Protein AF-A0A4W3HE67-F1 (afdb_monomer_lite)

Organism: Callorhinchus milii (NCBI:txid7868)

InterPro domains:
  IPR001660 Sterile alpha motif domain [PF00536] (6-45)
  IPR013761 Sterile alpha motif/pointed domain superfamily [G3DSA:1.10.150.50] (1-52)
  IPR013761 Sterile alpha motif/pointed domain superfamily [SSF47769] (5-54)

Structure (mmCIF, N/CA/C/O backbone):
data_AF-A0A4W3HE67-F1
#
_entry.id   AF-A0A4W3HE67-F1
#
loop_
_atom_site.group_PDB
_atom_site.id
_atom_site.type_symbol
_atom_site.label_atom_id
_atom_site.label_alt_id
_atom_site.label_comp_id
_atom_site.label_asym_id
_atom_site.label_entity_id
_atom_site.label_seq_id
_atom_site.pdbx_PDB_ins_code
_atom_site.Cartn_x
_atom_site.Cartn_y
_atom_site.Cartn_z
_atom_site.occupancy
_atom_site.B_iso_or_equiv
_atom_site.auth_seq_id
_atom_site.auth_comp_id
_atom_site.auth_asym_id
_atom_site.auth_atom_id
_atom_site.pdbx_PDB_model_num
ATOM 1 N N . PHE A 1 1 ? -21.254 0.550 2.193 1.00 55.44 1 PHE A N 1
ATOM 2 C CA . PHE A 1 1 ? -21.584 1.284 3.435 1.00 55.44 1 PHE A CA 1
ATOM 3 C C . PHE A 1 1 ? -20.510 2.236 3.991 1.00 55.44 1 PHE A C 1
ATOM 5 O O . PHE A 1 1 ? -20.839 2.999 4.885 1.00 55.44 1 PHE A O 1
ATOM 12 N N . LYS A 1 2 ? -19.271 2.314 3.468 1.00 74.94 2 LYS A N 1
ATOM 13 C CA . LYS A 1 2 ? -18.265 3.306 3.941 1.00 74.94 2 LYS A CA 1
ATOM 14 C C . LYS A 1 2 ? -17.652 4.166 2.827 1.00 74.94 2 LYS A C 1
ATOM 16 O O . LYS A 1 2 ? -16.577 4.730 2.980 1.00 74.94 2 LYS A O 1
ATOM 21 N N . GLN A 1 3 ? -18.352 4.294 1.697 1.00 81.56 3 GLN A N 1
ATOM 22 C CA . GLN A 1 3 ? -17.874 5.044 0.527 1.00 81.56 3 GLN A CA 1
ATOM 23 C C . GLN A 1 3 ? -17.611 6.527 0.846 1.00 81.56 3 GLN A C 1
ATOM 25 O O . GLN A 1 3 ? -16.684 7.113 0.292 1.00 81.56 3 GLN A O 1
ATOM 30 N N . ALA A 1 4 ? -18.385 7.116 1.765 1.00 88.25 4 ALA A N 1
ATOM 31 C CA . ALA A 1 4 ? -18.193 8.491 2.220 1.00 88.25 4 ALA A CA 1
ATOM 32 C C . ALA A 1 4 ? -16.800 8.715 2.833 1.00 88.25 4 ALA A C 1
ATOM 34 O O . ALA A 1 4 ? -16.159 9.700 2.487 1.00 88.25 4 ALA A O 1
ATOM 35 N N . CYS A 1 5 ? -16.289 7.773 3.637 1.00 89.31 5 CYS A N 1
ATOM 36 C CA . C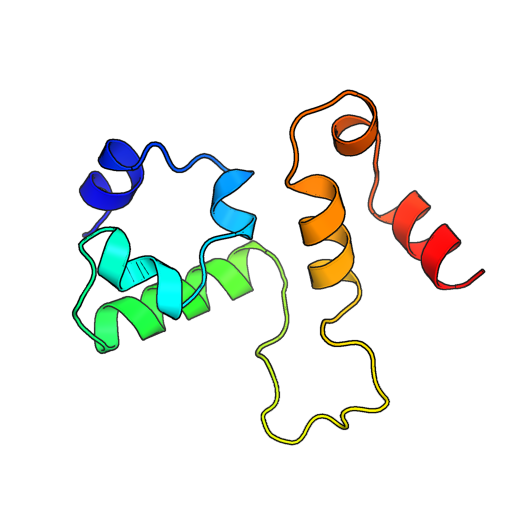YS A 1 5 ? -14.955 7.859 4.245 1.00 89.31 5 CYS A CA 1
ATOM 37 C 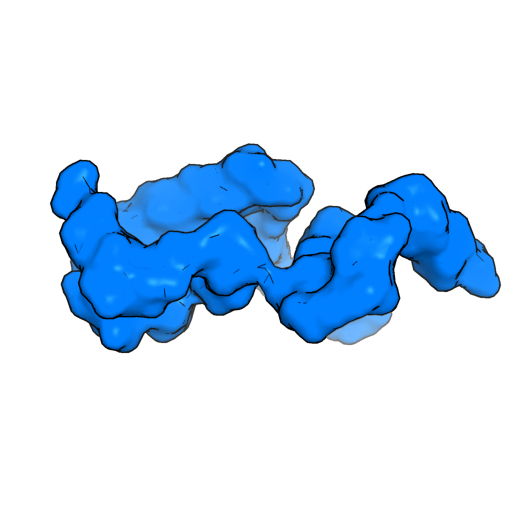C . CYS A 1 5 ? -13.845 7.882 3.182 1.00 89.31 5 CYS A C 1
ATOM 39 O O . CYS A 1 5 ? -12.905 8.664 3.270 1.00 89.31 5 CYS A O 1
ATOM 41 N N . PHE A 1 6 ? -13.960 7.062 2.135 1.00 90.06 6 PHE A N 1
ATOM 42 C CA . PHE A 1 6 ? -12.982 7.053 1.041 1.00 90.06 6 PHE A CA 1
ATOM 43 C C . PHE A 1 6 ? -13.036 8.338 0.206 1.00 90.06 6 PHE A C 1
ATOM 45 O O . PHE A 1 6 ? -11.996 8.862 -0.197 1.00 90.06 6 PHE A O 1
ATOM 52 N N . LYS A 1 7 ? -14.244 8.868 -0.029 1.00 90.62 7 LYS A N 1
ATOM 53 C CA . LYS A 1 7 ? -14.450 10.130 -0.751 1.00 90.62 7 LYS A CA 1
ATOM 54 C C . LYS A 1 7 ? -13.914 11.327 0.040 1.00 90.62 7 LYS A C 1
ATOM 56 O O . LYS A 1 7 ? -13.174 12.126 -0.530 1.00 90.62 7 LYS A O 1
ATOM 61 N N . SER A 1 8 ? -14.214 11.427 1.338 1.00 93.06 8 SER A N 1
ATOM 62 C CA . SER A 1 8 ? -13.737 12.521 2.197 1.00 93.06 8 SER A CA 1
ATOM 63 C C . SER A 1 8 ? -12.211 12.531 2.327 1.00 93.06 8 SER A C 1
ATOM 65 O O . SER A 1 8 ? -11.597 13.590 2.242 1.00 93.06 8 SER A O 1
ATOM 67 N N . ASN A 1 9 ? -11.583 11.352 2.404 1.00 90.94 9 ASN A N 1
ATOM 68 C CA . ASN A 1 9 ? -10.124 11.196 2.443 1.00 90.94 9 ASN A CA 1
ATOM 69 C C . ASN A 1 9 ? -9.450 11.260 1.054 1.00 90.94 9 ASN A C 1
ATOM 71 O O . ASN A 1 9 ? -8.240 11.053 0.930 1.00 90.94 9 ASN A O 1
ATOM 75 N N . ARG A 1 10 ? -10.210 11.563 -0.012 1.00 91.31 10 ARG A N 1
ATOM 76 C CA . ARG A 1 10 ? -9.717 11.696 -1.396 1.00 91.31 10 ARG A CA 1
ATOM 77 C C . ARG A 1 10 ? -8.883 10.487 -1.842 1.00 91.31 10 ARG A C 1
ATOM 79 O O . ARG A 1 10 ? -7.811 10.655 -2.440 1.00 91.31 10 ARG A O 1
ATOM 86 N N . ILE A 1 11 ? -9.350 9.279 -1.521 1.00 91.94 11 ILE A N 1
ATOM 87 C CA . ILE A 1 11 ? -8.708 8.026 -1.927 1.00 91.94 11 ILE A CA 1
ATOM 88 C C . ILE A 1 11 ? -9.046 7.756 -3.396 1.00 91.94 11 ILE A C 1
ATOM 90 O O . ILE A 1 11 ? -10.199 7.536 -3.756 1.00 91.94 11 ILE A O 1
ATOM 94 N N . ASN A 1 12 ? -8.024 7.789 -4.249 1.00 90.06 12 ASN A N 1
ATOM 95 C CA . ASN A 1 12 ? -8.103 7.406 -5.658 1.00 90.06 12 ASN A CA 1
ATOM 96 C C . ASN A 1 12 ? -7.502 6.001 -5.863 1.00 90.06 12 ASN A C 1
ATOM 98 O O . ASN A 1 12 ? -6.944 5.423 -4.932 1.00 90.06 12 ASN A O 1
ATOM 102 N N . GLY A 1 13 ? -7.573 5.456 -7.082 1.00 88.75 13 GLY A N 1
ATOM 103 C CA . GLY A 1 13 ? -7.058 4.108 -7.369 1.00 88.75 13 GLY A CA 1
ATOM 104 C C . GLY A 1 13 ? -5.573 3.916 -7.030 1.00 88.75 13 GLY A C 1
ATOM 105 O O . GLY A 1 13 ? -5.188 2.854 -6.558 1.00 88.75 13 GLY A O 1
ATOM 106 N N . ARG A 1 14 ? -4.746 4.962 -7.180 1.00 90.31 14 ARG A N 1
ATOM 107 C CA . ARG A 1 14 ? -3.326 4.923 -6.787 1.00 90.31 14 ARG A CA 1
ATOM 108 C C . ARG A 1 14 ? -3.150 4.938 -5.270 1.00 90.31 14 ARG A C 1
ATOM 110 O O . ARG A 1 14 ? -2.409 4.133 -4.730 1.00 90.31 14 ARG A O 1
ATOM 117 N N . LYS A 1 15 ? -3.869 5.815 -4.568 1.00 90.88 15 LYS A N 1
ATOM 118 C CA . LYS A 1 15 ? -3.848 5.904 -3.103 1.00 90.88 15 LYS A CA 1
ATOM 119 C C . LYS A 1 15 ? -4.384 4.644 -2.440 1.00 90.88 15 LYS A C 1
ATOM 121 O O . LYS A 1 15 ? -3.935 4.316 -1.350 1.00 90.88 15 LYS A O 1
ATOM 126 N N . LEU A 1 16 ? -5.296 3.932 -3.105 1.00 92.19 16 LEU A N 1
ATOM 127 C CA . LEU A 1 16 ? -5.824 2.663 -2.618 1.00 92.19 16 LEU A CA 1
ATOM 128 C C . LEU A 1 16 ? -4.703 1.644 -2.367 1.00 92.19 16 LEU A C 1
ATOM 130 O O . LEU A 1 16 ? -4.821 0.854 -1.440 1.00 92.19 16 LEU A O 1
ATOM 134 N N . ILE A 1 17 ? -3.607 1.692 -3.137 1.00 91.44 17 ILE A N 1
ATOM 135 C CA . ILE A 1 17 ? -2.443 0.801 -2.979 1.00 91.44 17 ILE A CA 1
ATOM 136 C C . ILE A 1 17 ? -1.808 0.942 -1.587 1.00 91.44 17 ILE A C 1
ATOM 138 O O . ILE A 1 17 ? -1.291 -0.026 -1.030 1.00 91.44 17 ILE A O 1
ATOM 142 N N . TYR A 1 18 ? -1.873 2.141 -1.006 1.00 89.31 18 TYR A N 1
ATOM 143 C CA . TYR A 1 18 ? -1.310 2.443 0.308 1.00 89.31 18 TYR A CA 1
ATOM 144 C C . TYR A 1 18 ? -2.290 2.192 1.460 1.00 89.31 18 TYR A C 1
ATOM 146 O O . TYR A 1 18 ? -1.906 2.316 2.622 1.00 89.31 18 TYR A O 1
ATOM 154 N N . VAL A 1 19 ? -3.547 1.839 1.170 1.00 91.25 19 VAL A N 1
ATOM 155 C CA . VAL A 1 19 ? -4.550 1.575 2.204 1.00 91.25 19 VAL A CA 1
ATOM 156 C C . VAL A 1 19 ? -4.289 0.206 2.831 1.00 91.25 19 VAL A C 1
ATOM 158 O O . VAL A 1 19 ? -4.522 -0.840 2.230 1.00 91.25 19 VAL A O 1
ATOM 161 N N . THR A 1 20 ? -3.827 0.220 4.076 1.00 89.62 20 THR A N 1
ATOM 162 C CA . THR A 1 20 ? -3.614 -0.962 4.922 1.00 89.62 20 THR A CA 1
ATOM 163 C C . THR A 1 20 ? -4.625 -1.013 6.068 1.00 89.62 20 THR A C 1
ATOM 165 O O . THR A 1 20 ? -5.309 -0.024 6.348 1.00 89.62 20 THR A O 1
ATOM 168 N N . ALA A 1 21 ? -4.689 -2.147 6.777 1.00 90.62 21 ALA A N 1
ATOM 169 C CA . ALA A 1 21 ? -5.526 -2.300 7.972 1.00 90.62 21 ALA A CA 1
ATOM 170 C C . ALA A 1 21 ? -5.284 -1.180 9.000 1.00 90.62 21 ALA A C 1
ATOM 172 O O . ALA A 1 21 ? -6.233 -0.635 9.552 1.00 90.62 21 ALA A O 1
ATOM 173 N N . SER A 1 22 ? -4.024 -0.781 9.179 1.00 90.69 22 SER A N 1
ATOM 174 C CA . SER A 1 22 ? -3.603 0.259 10.122 1.00 90.69 22 SER A CA 1
ATOM 175 C C . SER A 1 22 ? -3.999 1.674 9.688 1.00 90.69 22 SER A C 1
ATOM 177 O O . SER A 1 22 ? -4.135 2.559 10.522 1.00 90.69 22 SER A O 1
ATOM 179 N N . SER A 1 23 ? -4.192 1.905 8.385 1.00 91.69 23 SER A N 1
ATOM 180 C CA . SER A 1 23 ? -4.585 3.219 7.852 1.00 91.69 23 SER A CA 1
ATOM 181 C C . SER A 1 23 ? -6.093 3.491 7.939 1.00 91.69 23 SER A C 1
ATOM 183 O O . SER A 1 23 ? -6.517 4.643 7.895 1.00 91.69 23 SER A O 1
ATOM 185 N N . LEU A 1 24 ? -6.915 2.443 8.065 1.00 93.06 24 LEU A N 1
ATOM 186 C CA . LEU A 1 24 ? -8.378 2.544 8.063 1.00 93.06 24 LEU A CA 1
ATOM 187 C C . LEU A 1 24 ? -8.953 3.287 9.286 1.00 93.06 24 LEU A C 1
ATOM 189 O O . LEU A 1 24 ? -9.826 4.136 9.075 1.00 93.06 24 LEU A O 1
ATOM 193 N N . PRO A 1 25 ? -8.449 3.078 10.520 1.00 94.12 25 PRO A N 1
ATOM 194 C CA . PRO A 1 25 ? -8.863 3.862 11.685 1.00 94.12 25 PRO A CA 1
ATOM 195 C C . PRO A 1 25 ? -8.652 5.365 11.501 1.00 94.12 25 PRO A C 1
ATOM 197 O O . PRO A 1 25 ? -9.552 6.146 11.798 1.00 94.12 25 PRO A O 1
ATOM 200 N N . ASN A 1 26 ? -7.527 5.764 10.898 1.00 91.19 26 ASN A N 1
ATOM 201 C CA . ASN A 1 26 ? -7.217 7.171 10.622 1.00 91.19 26 ASN A CA 1
ATOM 202 C C . ASN A 1 26 ? -8.188 7.806 9.609 1.00 91.19 26 ASN A C 1
ATOM 204 O O . ASN A 1 26 ? -8.345 9.021 9.585 1.00 91.19 26 ASN A O 1
ATOM 208 N N . MET A 1 27 ? -8.867 6.995 8.790 1.00 90.94 27 MET A N 1
ATOM 209 C CA . MET A 1 27 ? -9.907 7.440 7.854 1.00 90.94 27 MET A CA 1
ATOM 210 C C . MET A 1 27 ? -11.325 7.406 8.457 1.00 90.94 27 MET A C 1
ATOM 212 O O . MET A 1 27 ? -12.299 7.665 7.745 1.00 90.94 27 MET A O 1
ATOM 216 N N . GLY A 1 28 ? -11.461 7.069 9.746 1.00 90.44 28 GLY A N 1
ATOM 217 C CA . GLY A 1 28 ? -12.742 6.970 10.454 1.00 90.44 28 GLY A CA 1
ATOM 218 C C . GLY A 1 28 ? -13.412 5.593 10.376 1.00 90.44 28 GLY A C 1
ATOM 219 O O . GLY A 1 28 ? -14.602 5.469 10.667 1.00 90.44 28 GLY A O 1
ATOM 220 N N . ILE A 1 29 ? -12.683 4.549 9.966 1.00 92.38 29 ILE A N 1
ATOM 221 C CA . ILE A 1 29 ? -13.165 3.160 9.973 1.00 92.38 29 ILE A CA 1
ATOM 222 C C . ILE A 1 29 ? -12.502 2.433 11.145 1.00 92.38 29 ILE A C 1
ATOM 224 O O . ILE A 1 29 ? -11.398 1.915 11.020 1.00 92.38 29 ILE A O 1
ATOM 228 N N . THR A 1 30 ? -13.185 2.415 12.286 1.00 93.31 30 THR A N 1
ATOM 229 C CA . THR A 1 30 ? -12.676 1.863 13.555 1.00 93.31 30 THR A CA 1
ATOM 230 C C . THR A 1 30 ? -13.171 0.448 13.856 1.00 93.31 30 THR A C 1
ATOM 232 O O . THR A 1 30 ? -12.538 -0.279 14.613 1.00 93.31 30 THR A O 1
ATOM 235 N N . ASP A 1 31 ? -14.288 0.038 13.255 1.00 94.56 31 ASP A N 1
ATOM 236 C CA . ASP A 1 31 ? -14.868 -1.291 13.447 1.00 94.56 31 ASP A CA 1
ATOM 237 C C . ASP A 1 31 ? -13.983 -2.380 12.821 1.00 94.56 31 ASP A C 1
ATOM 239 O O . ASP A 1 31 ? -13.703 -2.375 11.616 1.00 94.56 31 ASP A O 1
ATOM 243 N N . PHE A 1 32 ? -13.585 -3.344 13.646 1.00 92.69 32 PHE A N 1
ATOM 244 C CA . PHE A 1 32 ? -12.708 -4.440 13.256 1.00 92.69 32 PHE A CA 1
ATOM 245 C C . PHE A 1 32 ? -13.276 -5.329 12.139 1.00 92.69 32 PHE A C 1
ATOM 247 O O . PHE A 1 32 ? -12.530 -5.739 11.245 1.00 92.69 32 PHE A O 1
ATOM 254 N N . GLN A 1 33 ? -14.581 -5.610 12.140 1.00 94.88 33 GLN A N 1
ATOM 255 C CA . GLN A 1 33 ? -15.215 -6.419 11.095 1.00 94.88 33 GLN A CA 1
ATOM 256 C C . GLN A 1 33 ? -15.223 -5.670 9.766 1.00 94.88 33 GLN A C 1
ATOM 258 O O . GLN A 1 33 ? -14.895 -6.242 8.723 1.00 94.88 33 GLN A O 1
ATOM 263 N N . HIS A 1 34 ? -15.494 -4.363 9.795 1.00 92.81 34 HIS A N 1
ATOM 264 C CA . HIS A 1 34 ? -15.375 -3.535 8.598 1.00 92.81 34 HIS A CA 1
ATOM 265 C C . HIS A 1 34 ? -13.936 -3.506 8.069 1.00 92.81 34 HIS A C 1
ATOM 267 O O . HIS A 1 34 ? -13.735 -3.642 6.861 1.00 92.81 34 HIS A O 1
ATOM 273 N N . ILE A 1 35 ? -12.935 -3.382 8.947 1.00 93.62 35 ILE A N 1
ATOM 274 C CA . ILE A 1 35 ? -11.516 -3.409 8.562 1.00 93.62 35 ILE A CA 1
ATOM 275 C C . ILE A 1 35 ? -11.166 -4.733 7.873 1.00 93.62 35 ILE A C 1
ATOM 277 O O . ILE A 1 35 ? -10.560 -4.718 6.798 1.00 93.62 35 ILE A O 1
ATOM 281 N N . LYS A 1 36 ? -11.587 -5.876 8.428 1.00 93.38 36 LYS A N 1
ATOM 282 C CA . LYS A 1 36 ? -11.368 -7.198 7.821 1.00 93.38 36 LYS A CA 1
ATOM 283 C C . LYS A 1 36 ? -11.978 -7.306 6.425 1.00 93.38 36 LYS A C 1
ATOM 285 O O . LYS A 1 36 ? -11.277 -7.652 5.478 1.00 93.38 36 LYS A O 1
ATOM 290 N N . VAL A 1 37 ? -13.258 -6.963 6.281 1.00 94.38 37 VAL A N 1
ATOM 291 C CA . VAL A 1 37 ? -13.972 -7.079 4.998 1.00 94.38 37 VAL A CA 1
ATOM 292 C C . VAL A 1 37 ? -13.354 -6.165 3.940 1.00 94.38 37 VAL A C 1
ATOM 294 O O . VAL A 1 37 ? -13.126 -6.586 2.806 1.00 94.38 37 VAL A O 1
ATOM 297 N N . ILE A 1 38 ? -13.036 -4.921 4.305 1.00 92.94 38 ILE A N 1
ATOM 298 C CA . ILE A 1 38 ? -12.460 -3.942 3.377 1.00 92.94 38 ILE A CA 1
ATOM 299 C C . ILE A 1 38 ? -11.055 -4.360 2.946 1.00 92.94 38 ILE A C 1
ATOM 301 O O . ILE A 1 38 ? -10.751 -4.339 1.755 1.00 92.94 38 ILE A O 1
ATOM 305 N N . THR A 1 39 ? -10.197 -4.763 3.884 1.00 92.19 39 THR A N 1
ATOM 306 C CA . THR A 1 39 ? -8.825 -5.177 3.550 1.00 92.19 39 THR A CA 1
ATOM 307 C C . THR A 1 39 ? -8.802 -6.438 2.689 1.00 92.19 39 THR A C 1
ATOM 309 O O . THR A 1 39 ? -8.046 -6.484 1.720 1.00 92.19 39 THR A O 1
ATOM 312 N N . ALA A 1 40 ? -9.676 -7.413 2.957 1.00 92.19 40 ALA A N 1
ATOM 313 C CA . ALA A 1 40 ? -9.838 -8.595 2.112 1.00 92.19 40 ALA A CA 1
ATOM 314 C C . ALA A 1 40 ? -10.307 -8.232 0.690 1.00 92.19 40 ALA A C 1
ATOM 316 O O . ALA A 1 40 ? -9.747 -8.719 -0.294 1.00 92.19 40 ALA A O 1
ATOM 317 N N . ALA A 1 41 ? -11.281 -7.324 0.563 1.00 92.88 41 ALA A N 1
ATOM 318 C CA . ALA A 1 41 ? -11.765 -6.854 -0.734 1.00 92.88 41 ALA A CA 1
ATOM 319 C C . ALA A 1 41 ? -10.678 -6.117 -1.538 1.00 92.88 41 ALA A C 1
ATOM 321 O O . ALA A 1 41 ? -10.547 -6.350 -2.739 1.00 92.88 41 ALA A O 1
ATOM 322 N N . ILE A 1 42 ? -9.869 -5.272 -0.886 1.00 92.25 42 ILE A N 1
ATOM 323 C CA . ILE A 1 42 ? -8.749 -4.562 -1.528 1.00 92.25 42 ILE A CA 1
ATOM 324 C C . ILE A 1 42 ? -7.700 -5.554 -2.043 1.00 92.25 42 ILE A C 1
ATOM 326 O O . ILE A 1 42 ? -7.272 -5.439 -3.190 1.00 92.25 42 ILE A O 1
ATOM 330 N N . ARG A 1 43 ? -7.323 -6.557 -1.238 1.00 91.25 43 ARG A N 1
ATOM 331 C CA . ARG A 1 43 ? -6.369 -7.600 -1.658 1.00 91.25 43 ARG A CA 1
ATOM 332 C C . ARG A 1 43 ? -6.878 -8.380 -2.865 1.00 91.25 43 ARG A C 1
ATOM 334 O O . ARG A 1 43 ? -6.136 -8.547 -3.829 1.00 91.25 43 ARG A O 1
ATOM 341 N N . LYS A 1 44 ? -8.156 -8.778 -2.846 1.00 92.75 44 LYS A N 1
ATOM 342 C CA . LYS A 1 44 ? -8.804 -9.467 -3.970 1.00 92.75 44 LYS A CA 1
ATOM 343 C C . LYS A 1 44 ? -8.809 -8.606 -5.236 1.00 92.75 44 LYS A C 1
ATOM 345 O O . LYS A 1 44 ? -8.489 -9.108 -6.305 1.00 92.75 44 LYS A O 1
ATOM 350 N N . LEU A 1 45 ? -9.124 -7.315 -5.116 1.00 92.56 45 LEU A N 1
ATOM 351 C CA . LEU A 1 45 ? -9.135 -6.381 -6.246 1.00 92.56 45 LEU A CA 1
ATOM 352 C C . LEU A 1 45 ? -7.738 -6.180 -6.852 1.00 92.56 45 LEU A C 1
ATOM 354 O O . LEU A 1 45 ? -7.597 -6.100 -8.067 1.00 92.56 45 LEU A O 1
ATOM 358 N N . MET A 1 46 ? -6.708 -6.094 -6.012 1.00 89.44 46 MET A N 1
ATOM 359 C CA . MET A 1 46 ? -5.325 -5.872 -6.446 1.00 89.44 46 MET A CA 1
ATOM 360 C C . MET A 1 46 ? -4.571 -7.158 -6.789 1.00 89.44 46 MET A C 1
ATOM 362 O O . MET A 1 46 ? -3.414 -7.086 -7.192 1.00 89.44 46 MET A O 1
ATOM 366 N N . THR A 1 47 ? -5.212 -8.322 -6.645 1.00 90.00 47 THR A N 1
ATOM 367 C CA . THR A 1 47 ? -4.585 -9.638 -6.848 1.00 90.00 47 THR A CA 1
ATOM 368 C C . THR A 1 47 ? -3.306 -9.794 -6.007 1.00 90.00 47 THR A C 1
ATOM 370 O O . THR A 1 47 ? -2.280 -10.279 -6.476 1.00 90.00 47 THR A O 1
ATOM 373 N N . ILE A 1 48 ? -3.351 -9.324 -4.754 1.00 88.56 48 I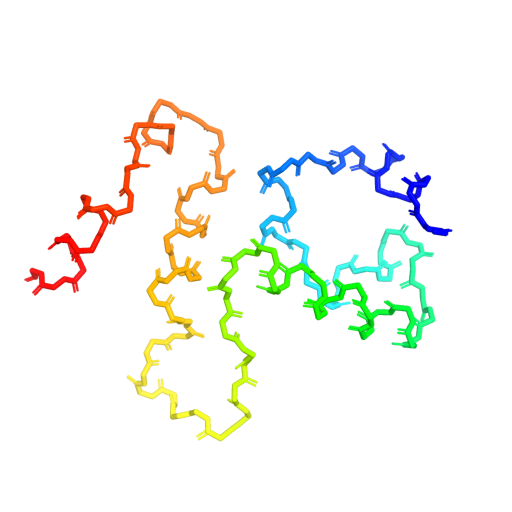LE A N 1
ATOM 374 C CA . ILE A 1 48 ? -2.254 -9.459 -3.784 1.00 88.56 48 ILE A CA 1
ATOM 375 C C . ILE A 1 48 ? -2.592 -10.608 -2.836 1.00 88.56 48 ILE A C 1
ATOM 377 O O . ILE A 1 48 ? -3.714 -10.682 -2.328 1.00 88.56 48 ILE A O 1
ATOM 381 N N . THR A 1 49 ? -1.617 -11.466 -2.557 1.00 85.94 49 THR A N 1
ATOM 382 C CA . THR A 1 49 ? -1.767 -12.547 -1.580 1.00 85.94 49 THR A CA 1
ATOM 383 C C . THR A 1 49 ? -1.902 -11.996 -0.164 1.00 85.94 49 THR A C 1
ATOM 385 O O . THR A 1 49 ? -1.387 -10.929 0.185 1.00 85.94 49 THR A O 1
ATOM 388 N N . GLU A 1 50 ? -2.609 -12.732 0.683 1.00 84.06 50 GLU A N 1
ATOM 389 C CA . GLU A 1 50 ? -2.660 -12.423 2.103 1.00 84.06 50 GLU A CA 1
ATOM 390 C C . GLU A 1 50 ? -1.269 -12.578 2.748 1.00 84.06 50 GLU A C 1
ATOM 392 O O . GLU A 1 50 ? -0.582 -13.568 2.481 1.00 84.06 50 GLU A O 1
ATOM 397 N N . PRO A 1 51 ? -0.818 -11.616 3.577 1.00 80.12 51 PRO A N 1
ATOM 398 C CA . PRO A 1 51 ? 0.443 -11.753 4.293 1.00 80.12 51 PRO A CA 1
ATOM 399 C C . PRO A 1 51 ? 0.423 -12.98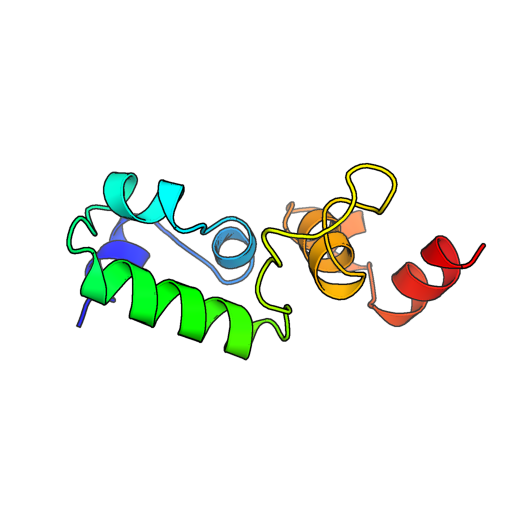6 5.200 1.00 80.12 51 PRO A C 1
ATOM 401 O O . PRO A 1 51 ? -0.444 -13.128 6.058 1.00 80.12 51 PRO A O 1
ATOM 404 N N . GLN A 1 52 ? 1.411 -13.859 5.026 1.00 82.62 52 GLN A N 1
ATOM 405 C CA . GLN A 1 52 ? 1.603 -15.039 5.861 1.00 82.62 52 GLN A CA 1
ATOM 406 C C . GLN A 1 52 ? 2.418 -14.664 7.102 1.00 82.62 52 GLN A C 1
ATOM 408 O O . GLN A 1 52 ? 3.563 -14.229 6.981 1.00 82.62 52 GLN A O 1
ATOM 413 N N . TRP A 1 53 ? 1.861 -14.876 8.297 1.00 81.31 53 TRP A N 1
ATOM 414 C CA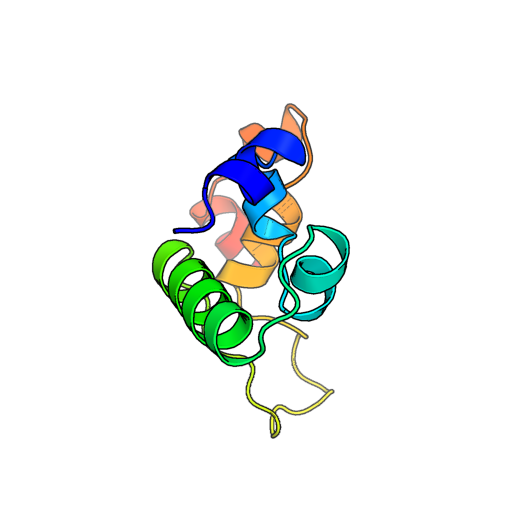 . TRP A 1 53 ? 2.562 -14.599 9.563 1.00 81.31 53 TRP A CA 1
ATOM 415 C C . TRP A 1 53 ? 3.821 -15.452 9.763 1.00 81.31 53 TRP A C 1
ATOM 417 O O . TRP A 1 53 ? 4.717 -15.054 10.497 1.00 81.31 53 TRP A O 1
ATOM 427 N N . CYS A 1 54 ? 3.906 -16.598 9.086 1.00 86.62 54 CYS A N 1
ATOM 428 C CA . CYS A 1 54 ? 5.039 -17.520 9.151 1.00 86.62 54 CYS A CA 1
ATOM 429 C C . CYS A 1 54 ? 6.072 -17.303 8.028 1.00 86.62 54 CYS A C 1
ATOM 431 O O . CYS A 1 54 ? 6.927 -18.160 7.812 1.00 86.62 54 CYS A O 1
ATOM 433 N N . ARG A 1 55 ? 5.990 -16.201 7.265 1.00 84.25 55 ARG A N 1
ATOM 434 C CA . ARG A 1 55 ? 6.946 -15.916 6.185 1.00 84.25 55 ARG A CA 1
ATOM 435 C C . ARG A 1 55 ? 8.324 -15.593 6.768 1.00 84.25 55 ARG A C 1
ATOM 437 O O . ARG A 1 55 ? 8.439 -14.770 7.670 1.00 84.25 55 ARG A O 1
ATOM 444 N N . SER A 1 56 ? 9.371 -16.212 6.220 1.00 88.69 56 SER A N 1
ATOM 445 C CA . SER A 1 56 ? 10.751 -15.931 6.630 1.00 88.69 56 SER A CA 1
ATOM 446 C C . SER A 1 56 ? 11.140 -14.477 6.352 1.00 88.69 56 SER A C 1
ATOM 448 O O . SER A 1 56 ? 10.853 -13.951 5.275 1.00 88.69 56 SER A O 1
ATOM 450 N N . ILE A 1 57 ? 11.880 -13.867 7.282 1.00 86.81 57 ILE A N 1
ATOM 451 C CA . ILE A 1 57 ? 12.462 -12.524 7.128 1.00 86.81 57 ILE A CA 1
ATOM 452 C C . ILE A 1 57 ? 13.546 -12.455 6.043 1.00 86.81 57 ILE A C 1
ATOM 454 O O . ILE A 1 57 ? 13.877 -11.368 5.584 1.00 86.81 57 ILE A O 1
ATOM 458 N N . SER A 1 58 ? 14.102 -13.602 5.632 1.00 90.50 58 SER A N 1
ATOM 459 C CA . SER A 1 58 ? 15.072 -13.673 4.531 1.00 90.50 58 SER A CA 1
ATOM 460 C C . SER A 1 58 ? 14.423 -13.503 3.157 1.00 90.50 58 SER A C 1
ATOM 462 O O . SER A 1 58 ? 15.106 -13.192 2.182 1.00 90.50 58 SER A O 1
ATOM 464 N N . LEU A 1 59 ? 13.107 -13.712 3.061 1.00 88.25 59 LEU A N 1
ATOM 465 C CA . LEU A 1 59 ? 12.354 -13.477 1.838 1.00 88.25 59 LEU A CA 1
ATOM 466 C C . LEU A 1 59 ? 11.982 -12.001 1.725 1.00 88.25 59 LEU A C 1
ATOM 468 O O . LEU A 1 59 ? 11.887 -11.267 2.706 1.00 88.25 59 LEU A O 1
ATOM 472 N N . ARG A 1 60 ? 11.683 -11.573 0.498 1.00 87.31 60 ARG A N 1
ATOM 473 C CA . ARG A 1 60 ? 11.154 -10.229 0.245 1.00 87.31 60 ARG A CA 1
ATOM 474 C C . ARG A 1 60 ? 9.865 -10.006 1.038 1.00 87.31 60 ARG A C 1
ATOM 476 O O . ARG A 1 60 ? 9.043 -10.923 1.158 1.00 87.31 60 ARG A O 1
ATOM 483 N N . HIS A 1 61 ? 9.667 -8.773 1.509 1.00 86.00 61 HIS A N 1
ATOM 484 C CA . HIS A 1 61 ? 8.565 -8.392 2.404 1.00 86.00 61 HIS A CA 1
ATOM 485 C C . HIS A 1 61 ? 7.174 -8.502 1.764 1.00 86.00 61 HIS A C 1
ATOM 487 O O . HIS A 1 61 ? 6.180 -8.583 2.482 1.00 86.00 61 HIS A O 1
ATOM 493 N N . ARG A 1 62 ? 7.086 -8.513 0.428 1.00 86.38 62 ARG A N 1
ATOM 494 C CA . ARG A 1 62 ? 5.846 -8.710 -0.337 1.00 86.38 62 ARG A CA 1
ATOM 495 C C . ARG A 1 62 ? 6.074 -9.568 -1.574 1.00 86.38 62 ARG A C 1
ATOM 497 O O . ARG A 1 62 ? 7.207 -9.808 -1.990 1.00 86.38 62 ARG A O 1
ATOM 504 N N . ASP A 1 63 ? 4.971 -10.003 -2.167 1.00 88.69 63 ASP A N 1
ATOM 505 C CA . ASP A 1 63 ? 4.966 -10.697 -3.451 1.00 88.69 63 ASP A CA 1
ATOM 506 C C . ASP A 1 63 ? 5.260 -9.743 -4.610 1.00 88.69 63 ASP A C 1
ATOM 508 O O . ASP A 1 63 ? 5.135 -8.524 -4.476 1.00 88.69 63 ASP A O 1
ATOM 512 N N . SER A 1 64 ? 5.596 -10.301 -5.775 1.00 90.88 64 SER A N 1
ATOM 513 C CA . SER A 1 64 ? 5.914 -9.544 -6.993 1.00 90.88 64 SER A CA 1
ATOM 514 C C . SER A 1 64 ? 4.838 -8.511 -7.347 1.00 90.88 64 SER A C 1
ATOM 516 O O . SER A 1 64 ? 5.170 -7.362 -7.629 1.00 90.88 64 SER A O 1
ATOM 518 N N . MET A 1 65 ? 3.553 -8.869 -7.238 1.00 91.31 65 MET A N 1
ATOM 519 C CA . MET A 1 65 ? 2.445 -7.932 -7.458 1.00 91.31 65 MET A CA 1
ATOM 520 C C . MET A 1 65 ? 2.423 -6.801 -6.419 1.00 91.31 65 MET A C 1
ATOM 522 O O . MET A 1 65 ? 2.235 -5.637 -6.765 1.00 91.31 65 MET A O 1
ATOM 526 N N . GLY A 1 66 ? 2.658 -7.120 -5.144 1.00 90.75 66 GLY A N 1
ATOM 527 C CA . GLY A 1 66 ? 2.727 -6.118 -4.080 1.00 90.75 66 GLY A CA 1
ATOM 528 C C . GLY A 1 66 ? 3.866 -5.121 -4.305 1.00 90.75 66 GLY A C 1
ATOM 529 O O . GLY A 1 66 ? 3.648 -3.916 -4.201 1.00 90.75 66 GLY A O 1
ATOM 530 N N . LEU A 1 67 ? 5.048 -5.617 -4.683 1.00 91.88 67 LEU A N 1
ATOM 531 C CA . LEU A 1 67 ? 6.222 -4.796 -5.000 1.00 91.88 67 LEU A CA 1
ATOM 532 C C . LEU A 1 67 ? 5.998 -3.924 -6.248 1.00 91.88 67 LEU A C 1
ATOM 534 O O . LEU A 1 67 ? 6.371 -2.750 -6.271 1.00 91.88 67 LEU A O 1
ATOM 538 N N . PHE A 1 68 ? 5.344 -4.472 -7.276 1.00 93.88 68 PHE A N 1
ATOM 539 C CA . PHE A 1 68 ? 4.966 -3.721 -8.474 1.00 93.88 68 PHE A CA 1
ATOM 540 C C . PHE A 1 68 ? 4.048 -2.543 -8.130 1.00 93.88 68 PHE A C 1
ATOM 542 O O . PHE A 1 68 ? 4.273 -1.417 -8.579 1.00 93.88 68 PHE A O 1
ATOM 549 N N . LEU A 1 69 ? 3.021 -2.791 -7.313 1.00 92.94 69 LEU A N 1
ATOM 550 C CA . LEU A 1 69 ? 2.054 -1.771 -6.919 1.00 92.94 69 LEU A CA 1
ATOM 551 C C . LEU A 1 69 ? 2.700 -0.677 -6.063 1.00 92.94 69 LEU A C 1
ATOM 553 O O . LEU A 1 69 ? 2.417 0.498 -6.290 1.00 92.94 69 LEU A O 1
ATOM 557 N N . GLU A 1 70 ? 3.622 -1.022 -5.160 1.00 91.31 70 GLU A N 1
ATOM 558 C CA . GLU A 1 70 ? 4.409 -0.038 -4.398 1.00 91.31 70 GLU A CA 1
ATOM 559 C C . GLU A 1 70 ? 5.164 0.927 -5.323 1.00 91.31 70 GLU A C 1
ATOM 561 O O . GLU A 1 70 ? 5.143 2.141 -5.103 1.00 91.31 70 GLU A O 1
ATOM 566 N N . ARG A 1 71 ? 5.753 0.412 -6.410 1.00 91.88 71 ARG A N 1
ATOM 567 C CA . ARG A 1 71 ? 6.467 1.219 -7.412 1.00 91.88 71 ARG A CA 1
ATOM 568 C C . ARG A 1 71 ? 5.529 2.002 -8.340 1.00 91.88 71 ARG A C 1
ATOM 570 O O . ARG A 1 71 ? 5.920 3.044 -8.864 1.00 91.88 71 ARG A O 1
ATOM 577 N N . LYS A 1 72 ? 4.294 1.527 -8.536 1.00 92.06 72 LYS A N 1
ATOM 578 C CA . LYS A 1 72 ? 3.273 2.160 -9.392 1.00 92.06 72 LYS A CA 1
ATOM 579 C C . LYS A 1 72 ? 2.394 3.189 -8.670 1.00 92.06 72 LYS A C 1
ATOM 581 O O . LYS A 1 72 ? 1.726 3.992 -9.322 1.00 92.06 72 LYS A O 1
ATOM 586 N N . GLY A 1 73 ? 2.381 3.172 -7.340 1.00 90.69 73 GLY A N 1
ATOM 587 C CA . GLY A 1 73 ? 1.589 4.079 -6.511 1.00 90.69 73 GLY A CA 1
ATOM 588 C C . GLY A 1 73 ? 1.929 5.574 -6.648 1.00 90.69 73 GLY A C 1
ATOM 589 O O . GLY A 1 73 ? 0.985 6.372 -6.711 1.00 90.69 73 GLY A O 1
ATOM 590 N N . PRO A 1 74 ? 3.210 5.995 -6.735 1.00 91.00 74 PRO A N 1
ATOM 591 C CA . PRO A 1 74 ? 3.560 7.406 -6.856 1.00 91.00 74 PRO A CA 1
ATOM 592 C C . PRO A 1 74 ? 3.079 8.021 -8.175 1.00 91.00 74 PRO A C 1
ATOM 594 O O . PRO A 1 74 ? 2.937 7.350 -9.198 1.00 91.00 74 PRO A O 1
ATOM 597 N N . THR A 1 75 ? 2.869 9.336 -8.180 1.00 89.12 75 THR A N 1
ATOM 598 C CA . THR A 1 75 ? 2.553 10.071 -9.411 1.00 89.12 75 THR A CA 1
ATOM 599 C C . THR A 1 75 ? 3.839 10.396 -10.169 1.00 89.12 75 THR A C 1
ATOM 601 O O . THR A 1 75 ? 4.798 10.893 -9.586 1.00 89.12 75 THR A O 1
ATOM 604 N N . GLY A 1 76 ? 3.862 10.170 -11.482 1.00 92.25 76 GLY A N 1
ATOM 605 C CA . GLY A 1 76 ? 4.966 10.603 -12.338 1.00 92.25 76 GLY A CA 1
ATOM 606 C C . GLY A 1 76 ? 5.040 9.826 -13.646 1.00 92.25 76 GLY A C 1
ATOM 607 O O . GLY A 1 76 ? 4.446 8.756 -13.775 1.00 92.25 76 GLY A O 1
ATOM 608 N N . LYS A 1 77 ? 5.802 10.345 -14.619 1.00 92.12 77 LYS A N 1
ATOM 609 C CA . LYS A 1 77 ? 5.987 9.685 -15.926 1.00 92.12 77 LYS A CA 1
ATOM 610 C C . LYS A 1 77 ? 6.535 8.262 -15.759 1.00 92.12 77 LYS A C 1
ATOM 612 O O . LYS A 1 77 ? 5.978 7.335 -16.325 1.00 92.12 77 LYS A O 1
ATOM 617 N N . ARG A 1 78 ? 7.541 8.078 -14.894 1.00 89.75 78 ARG A N 1
ATOM 618 C CA . ARG A 1 78 ? 8.167 6.770 -14.621 1.00 89.75 78 ARG A CA 1
ATOM 619 C C . ARG A 1 78 ? 7.168 5.730 -14.097 1.00 89.75 78 ARG A C 1
ATOM 621 O O . ARG A 1 78 ? 7.086 4.639 -14.645 1.00 89.75 78 ARG A O 1
ATOM 628 N N . ALA A 1 79 ? 6.377 6.085 -13.082 1.00 90.69 79 ALA A N 1
ATOM 629 C CA . ALA A 1 79 ? 5.374 5.186 -12.506 1.00 90.69 79 ALA A CA 1
ATOM 630 C C . ALA A 1 79 ? 4.228 4.878 -13.488 1.00 90.69 79 ALA A C 1
ATOM 632 O O . ALA A 1 79 ? 3.705 3.766 -13.509 1.00 90.69 79 ALA A O 1
ATOM 633 N N . ASN A 1 80 ? 3.859 5.846 -14.333 1.00 90.12 80 ASN A N 1
ATOM 634 C CA . ASN A 1 80 ? 2.816 5.666 -15.343 1.00 90.12 80 ASN A CA 1
ATOM 635 C C . ASN A 1 80 ? 3.250 4.734 -16.480 1.00 90.12 80 ASN A C 1
ATOM 637 O O . ASN A 1 80 ? 2.449 3.909 -16.913 1.00 90.12 80 ASN A O 1
ATOM 641 N N . THR A 1 81 ? 4.499 4.852 -16.939 1.00 93.88 81 THR A N 1
ATOM 642 C CA . THR A 1 81 ? 5.053 4.003 -18.003 1.00 93.88 81 THR A CA 1
ATOM 643 C C . THR A 1 81 ? 5.298 2.569 -17.531 1.00 93.88 81 THR A C 1
ATOM 645 O O . THR A 1 81 ? 5.285 1.655 -18.349 1.00 93.88 81 THR A O 1
ATOM 648 N N . LEU A 1 82 ? 5.488 2.349 -16.224 1.00 92.88 82 LEU A N 1
ATOM 649 C CA . LEU A 1 82 ? 5.804 1.033 -15.673 1.00 92.88 82 LEU A CA 1
ATOM 650 C C . LEU A 1 82 ? 4.688 0.012 -15.953 1.00 92.88 82 LEU A C 1
ATOM 652 O O . LEU A 1 82 ? 3.560 0.107 -15.443 1.00 92.88 82 LEU A O 1
ATOM 656 N N . THR A 1 83 ? 5.033 -1.009 -16.734 1.00 93.38 83 THR A N 1
ATOM 657 C CA . THR A 1 83 ? 4.185 -2.180 -16.979 1.00 93.38 83 THR A CA 1
ATOM 658 C C . THR A 1 83 ? 4.599 -3.350 -16.090 1.00 93.38 83 THR A C 1
ATOM 660 O O . THR A 1 83 ? 5.749 -3.448 -15.666 1.00 93.38 83 THR A O 1
ATOM 663 N N . LEU A 1 84 ? 3.658 -4.258 -15.812 1.00 90.88 84 LEU A N 1
ATOM 664 C CA . LEU A 1 84 ? 3.936 -5.446 -15.000 1.00 90.88 84 LEU A CA 1
ATOM 665 C C . LEU A 1 84 ? 5.013 -6.330 -15.650 1.00 90.88 84 LEU A C 1
ATOM 667 O O . LEU A 1 84 ? 5.894 -6.823 -14.960 1.00 90.88 84 LEU A O 1
ATOM 671 N N . SER A 1 85 ? 4.986 -6.472 -16.979 1.00 92.69 85 SER A N 1
ATOM 672 C CA . SER A 1 85 ? 5.966 -7.280 -17.721 1.00 92.69 85 SER A CA 1
ATOM 673 C C . SER A 1 85 ? 7.398 -6.747 -17.604 1.00 92.69 85 SER A C 1
ATOM 675 O O . SER A 1 85 ? 8.321 -7.520 -17.373 1.00 92.69 85 SER A O 1
ATOM 677 N N . GLN A 1 86 ? 7.586 -5.427 -17.718 1.00 93.31 86 GLN A N 1
ATOM 678 C CA . GLN A 1 86 ? 8.887 -4.785 -17.517 1.00 93.31 86 GLN A CA 1
ATOM 679 C C . GLN A 1 86 ? 9.367 -4.972 -16.081 1.00 93.31 86 GLN A C 1
ATOM 681 O O . GLN A 1 86 ? 10.520 -5.321 -15.862 1.00 93.31 86 GLN A O 1
ATOM 686 N N . PHE A 1 87 ? 8.465 -4.799 -15.112 1.00 93.94 87 PHE A N 1
ATOM 687 C CA . PHE A 1 87 ? 8.800 -4.975 -13.708 1.00 93.94 87 PHE A CA 1
ATOM 688 C C . PHE A 1 87 ? 9.243 -6.405 -13.386 1.00 93.94 87 PHE A C 1
ATOM 690 O O . PHE A 1 87 ? 10.226 -6.573 -12.682 1.00 93.94 87 PHE A O 1
ATOM 697 N N . LEU A 1 88 ? 8.557 -7.428 -13.907 1.00 92.81 88 LEU A N 1
ATOM 698 C CA . LEU A 1 88 ? 8.937 -8.827 -13.684 1.00 92.81 88 LEU A CA 1
ATOM 699 C C . LEU A 1 88 ? 10.305 -9.155 -14.298 1.00 92.81 88 LEU A C 1
ATOM 701 O O . LEU A 1 88 ? 11.121 -9.780 -13.632 1.00 92.81 88 LEU A O 1
ATOM 705 N N . LYS A 1 89 ? 10.603 -8.640 -15.499 1.00 93.25 89 LYS A N 1
ATOM 706 C CA . LYS A 1 89 ? 11.935 -8.777 -16.113 1.00 93.25 89 LYS A CA 1
ATOM 707 C C . LYS A 1 89 ? 13.039 -8.138 -15.269 1.00 93.25 89 LYS A C 1
ATOM 709 O O . LYS A 1 89 ? 14.090 -8.735 -15.104 1.00 93.25 89 LYS A O 1
ATOM 714 N N . GLU A 1 90 ? 12.799 -6.946 -14.717 1.00 91.56 90 GLU A N 1
ATOM 715 C CA . GLU A 1 90 ? 13.737 -6.288 -13.787 1.00 91.56 90 GLU A CA 1
ATOM 716 C C . GLU A 1 90 ? 13.904 -7.054 -12.466 1.00 91.56 90 GLU A C 1
ATOM 718 O O . GLU A 1 90 ? 14.858 -6.819 -11.736 1.00 91.56 90 GLU A O 1
ATOM 723 N N . LEU A 1 91 ? 12.937 -7.900 -12.115 1.00 88.19 91 LEU A N 1
ATOM 724 C CA . LEU A 1 91 ? 12.876 -8.585 -10.831 1.00 88.19 91 LEU A CA 1
ATOM 725 C C . LEU A 1 91 ? 13.599 -9.939 -10.838 1.00 88.19 91 LEU A C 1
ATOM 727 O O . LEU A 1 91 ? 14.028 -10.394 -9.772 1.00 88.19 91 LEU A O 1
ATOM 731 N N . GLU A 1 92 ? 13.656 -10.554 -12.021 1.00 83.31 92 GLU A N 1
ATOM 732 C CA . GLU A 1 92 ? 14.333 -11.815 -12.350 1.00 83.31 92 GLU A CA 1
ATOM 733 C C . GLU A 1 92 ? 15.785 -11.617 -12.817 1.00 83.31 92 GLU A C 1
ATOM 735 O O . GLU A 1 92 ? 16.563 -12.567 -12.754 1.00 83.31 92 GLU A O 1
ATOM 740 N N . ALA A 1 93 ? 16.128 -10.411 -13.285 1.00 73.19 93 ALA A N 1
ATOM 741 C CA . ALA A 1 93 ? 17.492 -9.996 -13.624 1.00 73.19 93 ALA A CA 1
ATOM 742 C C . ALA A 1 93 ? 18.348 -9.754 -12.371 1.00 73.19 93 ALA A C 1
ATOM 744 O O . ALA A 1 93 ? 19.558 -10.062 -12.442 1.00 73.19 93 ALA A O 1
#

pLDDT: mean 89.75, std 5.26, range [55.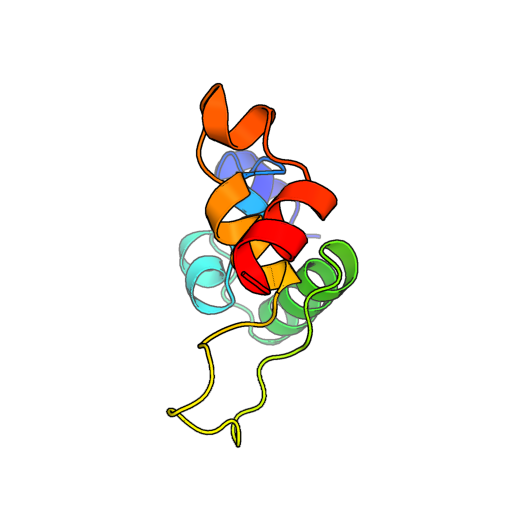44, 94.88]

Sequence (93 aa):
FKQACFKSNRINGRKLIYVTASSLPNMGITDFQHIKVITAAIRKLMTITEPQWCRSISLRHRDSMGLFLERKGPTGKRANTLTLSQFLKELEA

Foldseek 3Di:
DCVVLCVVVVPDPLNLLVDALVCCVVSVNPDPVVSVVVRVVSCVVQVFDDDDPPDDPVDDRGDLSNVLSVLLSDDDPRSVPDDSVVSVVVVVD

Radius of gyration: 14.84 Å; chains: 1; bounding box: 39×30×32 Å

Secondary structure (DSSP, 8-state):
--HHHHHHTT--HHHHTT--GGGTGGGT---HHHHHHHHHHHHHHHTPPPPPTT--TTS-SS-HHHHHHHHHSS-SHHHHH--HHHHHHHHH-